Protein AF-A0A950NEV9-F1 (afdb_monomer)

Structure (mmCIF, N/CA/C/O backbone):
data_AF-A0A950NEV9-F1
#
_entry.id   AF-A0A950NEV9-F1
#
loop_
_atom_site.group_PDB
_atom_site.id
_atom_site.type_symbol
_atom_site.label_atom_id
_atom_site.label_alt_id
_atom_site.label_comp_id
_atom_site.label_asym_id
_atom_site.label_entity_id
_atom_site.label_seq_id
_atom_site.pdbx_PDB_ins_code
_atom_site.Cartn_x
_atom_site.Cartn_y
_atom_site.Cartn_z
_atom_site.occupancy
_atom_site.B_iso_or_equiv
_atom_site.auth_seq_id
_atom_site.auth_comp_id
_atom_site.auth_asym_id
_atom_site.auth_atom_id
_atom_site.pdbx_PDB_model_num
ATOM 1 N N . MET A 1 1 ? -16.425 5.758 45.444 1.00 54.41 1 MET A N 1
ATOM 2 C CA . MET A 1 1 ? -15.506 5.162 44.446 1.00 54.41 1 MET A CA 1
ATOM 3 C C . MET A 1 1 ? -14.236 4.740 45.161 1.00 54.41 1 MET A C 1
ATOM 5 O O . MET A 1 1 ? -13.509 5.617 45.623 1.00 54.41 1 MET A O 1
ATOM 9 N N . SER A 1 2 ? -14.024 3.435 45.343 1.00 65.62 2 SER A N 1
ATOM 10 C CA . SER A 1 2 ? -12.859 2.921 46.068 1.00 65.62 2 SER A CA 1
ATOM 11 C C . SER A 1 2 ? -11.564 3.323 45.340 1.00 65.62 2 SER A C 1
ATOM 13 O O . SER A 1 2 ? -11.529 3.320 44.107 1.00 65.62 2 SER A O 1
ATOM 15 N N . PRO A 1 3 ? -10.501 3.704 46.068 1.00 68.25 3 PRO A N 1
ATOM 16 C CA . PRO A 1 3 ? -9.240 4.129 45.459 1.00 68.25 3 PRO A CA 1
ATOM 17 C C . PRO A 1 3 ? -8.643 3.038 44.559 1.00 68.25 3 PRO A C 1
ATOM 19 O O . PRO A 1 3 ? -8.090 3.354 43.513 1.00 68.25 3 PRO A O 1
ATOM 22 N N . ALA A 1 4 ? -8.852 1.762 44.896 1.00 72.31 4 ALA A N 1
ATOM 23 C CA . ALA A 1 4 ? -8.444 0.621 44.079 1.00 72.31 4 ALA A CA 1
ATOM 24 C C . ALA A 1 4 ? -9.108 0.599 42.689 1.00 72.31 4 ALA A C 1
ATOM 26 O O . ALA A 1 4 ? -8.435 0.347 41.694 1.00 72.31 4 ALA A O 1
ATOM 27 N N . LEU A 1 5 ? -10.403 0.926 42.596 1.00 75.31 5 LEU A N 1
ATOM 28 C CA . LEU A 1 5 ? -11.116 0.927 41.317 1.00 75.31 5 LEU A CA 1
ATOM 29 C C . LEU A 1 5 ? -10.644 2.073 40.412 1.00 75.31 5 LEU A C 1
ATOM 31 O O . LEU A 1 5 ? -10.497 1.885 39.210 1.00 75.31 5 LEU A O 1
ATOM 35 N N . LYS A 1 6 ? -10.322 3.232 41.002 1.00 67.62 6 LYS A N 1
ATOM 36 C CA . LYS A 1 6 ? -9.710 4.357 40.279 1.00 67.62 6 LYS A CA 1
ATOM 37 C C . LYS A 1 6 ? -8.330 3.986 39.738 1.00 67.62 6 LYS A C 1
ATOM 39 O O . LYS A 1 6 ? -8.048 4.270 38.585 1.00 67.62 6 LYS A O 1
ATOM 44 N N . TRP A 1 7 ? -7.500 3.311 40.534 1.00 80.06 7 TRP A N 1
ATOM 45 C CA . TRP A 1 7 ? -6.170 2.871 40.103 1.00 80.06 7 TRP A CA 1
ATOM 46 C C . TRP A 1 7 ? -6.213 1.851 38.966 1.00 80.06 7 TRP A C 1
ATOM 48 O O . TRP A 1 7 ? -5.444 1.984 38.020 1.00 80.06 7 TRP A O 1
ATOM 58 N N . ILE A 1 8 ? -7.129 0.881 39.013 1.00 78.56 8 ILE A N 1
ATOM 59 C CA . ILE A 1 8 ? -7.307 -0.102 37.932 1.00 78.56 8 ILE A CA 1
ATOM 60 C C . ILE A 1 8 ? -7.746 0.592 36.637 1.00 78.56 8 ILE A C 1
ATOM 62 O O . ILE A 1 8 ? -7.209 0.297 35.571 1.00 78.56 8 ILE A O 1
ATOM 66 N N . PHE A 1 9 ? -8.667 1.553 36.734 1.00 75.94 9 PHE A N 1
ATOM 67 C CA . PHE A 1 9 ? -9.155 2.298 35.574 1.00 75.94 9 PHE A CA 1
ATOM 68 C C . PHE A 1 9 ? -8.063 3.177 34.960 1.00 75.94 9 PHE A C 1
ATOM 70 O O . PHE A 1 9 ? -7.844 3.144 33.753 1.00 75.94 9 PHE A O 1
ATOM 77 N N . THR A 1 10 ? -7.314 3.905 35.792 1.00 74.50 10 THR A N 1
ATOM 78 C CA . THR A 1 10 ? -6.187 4.725 35.338 1.00 74.50 10 THR A CA 1
ATOM 79 C C . THR A 1 10 ? -5.086 3.865 34.723 1.00 74.50 10 THR A C 1
ATOM 81 O O . THR A 1 10 ? -4.542 4.226 33.684 1.00 74.50 10 THR A O 1
ATOM 84 N N . LEU A 1 11 ? -4.779 2.707 35.316 1.00 77.25 11 LEU A N 1
ATOM 85 C CA . LEU A 1 11 ? -3.769 1.791 34.792 1.00 77.25 11 LEU A CA 1
ATOM 86 C C . LEU A 1 11 ? -4.191 1.203 33.439 1.00 77.25 11 LEU A C 1
ATOM 88 O O . LEU A 1 11 ? -3.379 1.156 32.520 1.00 77.25 11 LEU A O 1
ATOM 92 N N . SER A 1 12 ? -5.460 0.815 33.292 1.00 71.94 12 SER A N 1
ATOM 93 C CA . SER A 1 12 ? -6.016 0.331 32.024 1.00 71.94 12 SER A CA 1
ATOM 94 C C . SER A 1 12 ? -6.014 1.419 30.946 1.00 71.94 12 SER A C 1
ATOM 96 O O . SER A 1 12 ? -5.611 1.159 29.813 1.00 71.94 12 SER A O 1
ATOM 98 N N . LEU A 1 13 ? -6.382 2.651 31.305 1.00 76.38 13 LEU A N 1
ATOM 99 C CA . LEU A 1 13 ? -6.397 3.784 30.385 1.00 76.38 13 LEU A CA 1
ATOM 100 C C . LEU A 1 13 ? -4.984 4.133 29.900 1.00 76.38 13 LEU A C 1
ATOM 102 O O . LEU A 1 13 ? -4.764 4.279 28.700 1.00 76.38 13 LEU A O 1
ATOM 106 N N . VAL A 1 14 ? -4.011 4.201 30.815 1.00 72.19 14 VAL A N 1
ATOM 107 C CA . VAL A 1 14 ? -2.600 4.436 30.473 1.00 72.19 14 VAL A CA 1
ATOM 108 C C . VAL A 1 14 ? -2.074 3.320 29.577 1.00 72.19 14 VAL A C 1
ATOM 110 O O . VAL A 1 14 ? -1.408 3.619 28.593 1.00 72.19 14 VAL A O 1
ATOM 113 N N . LEU A 1 15 ? -2.402 2.056 29.863 1.00 69.56 15 LEU A N 1
ATOM 114 C CA . LEU A 1 15 ? -1.954 0.918 29.061 1.00 69.56 15 LEU A CA 1
ATOM 115 C C . LEU A 1 15 ? -2.521 0.962 27.635 1.00 69.56 15 LEU A C 1
ATOM 117 O O . LEU A 1 15 ? -1.778 0.730 26.684 1.00 69.56 15 LEU A O 1
ATOM 121 N N . ASN A 1 16 ? -3.797 1.327 27.478 1.00 75.69 16 ASN A N 1
ATOM 122 C CA . ASN A 1 16 ? -4.435 1.491 26.171 1.00 75.69 16 ASN A CA 1
ATOM 123 C C . ASN A 1 16 ? -3.861 2.682 25.386 1.00 75.69 16 ASN A C 1
ATOM 125 O O . ASN A 1 16 ? -3.570 2.535 24.203 1.00 75.69 16 ASN A O 1
ATOM 129 N N . LEU A 1 17 ? -3.596 3.821 26.038 1.00 69.75 17 LEU A N 1
ATOM 130 C CA . LEU A 1 17 ? -2.911 4.972 25.426 1.00 69.75 17 LEU A CA 1
ATOM 131 C C . LEU A 1 17 ? -1.476 4.630 24.993 1.00 69.75 17 LEU A C 1
ATOM 133 O O . LEU A 1 17 ? -1.018 5.073 23.940 1.00 69.75 17 LEU A O 1
ATOM 137 N N . LEU A 1 18 ? -0.770 3.809 25.775 1.00 67.12 18 LEU A N 1
ATOM 138 C CA . LEU A 1 18 ? 0.569 3.317 25.442 1.00 67.12 18 LEU A CA 1
ATOM 139 C C . LEU A 1 18 ? 0.517 2.381 24.227 1.00 67.12 18 LEU A C 1
ATOM 141 O O . LEU A 1 18 ? 1.335 2.502 23.315 1.00 67.12 18 LEU A O 1
ATOM 145 N N . LEU A 1 19 ? -0.482 1.497 24.178 1.00 64.44 19 LEU A N 1
ATOM 146 C CA . LEU A 1 19 ? -0.715 0.592 23.054 1.00 64.44 19 LEU A CA 1
ATOM 147 C C . LEU A 1 19 ? -1.068 1.365 21.774 1.00 64.44 19 LEU A C 1
ATOM 149 O O . LEU A 1 19 ? -0.474 1.118 20.725 1.00 64.44 19 LEU A O 1
ATOM 153 N N . ALA A 1 20 ? -1.959 2.354 21.874 1.00 62.75 20 ALA A N 1
ATOM 154 C CA . ALA A 1 20 ? -2.328 3.246 20.779 1.00 62.75 20 ALA A CA 1
ATOM 155 C C . ALA A 1 20 ? -1.122 4.060 20.281 1.00 62.75 20 ALA A C 1
ATOM 157 O O . ALA A 1 20 ? -0.894 4.147 19.075 1.00 62.75 20 ALA A O 1
ATOM 158 N N . GLY A 1 21 ? -0.284 4.570 21.191 1.00 56.06 21 GLY A N 1
ATOM 159 C CA . GLY A 1 21 ? 0.965 5.258 20.857 1.00 56.06 21 GLY A CA 1
ATOM 160 C C . GLY A 1 21 ? 1.984 4.363 20.138 1.00 56.06 21 GLY A C 1
ATOM 161 O O . GLY A 1 21 ? 2.639 4.810 19.197 1.00 56.06 21 GLY A O 1
ATOM 162 N N . ILE A 1 22 ? 2.089 3.084 20.514 1.00 57.19 22 ILE A N 1
ATOM 163 C CA . ILE A 1 22 ? 2.955 2.101 19.840 1.00 57.19 22 ILE A CA 1
ATOM 164 C C . ILE A 1 22 ? 2.423 1.772 18.440 1.00 57.19 22 ILE A C 1
ATOM 166 O O . ILE A 1 22 ? 3.201 1.744 17.485 1.00 57.19 22 ILE A O 1
ATOM 170 N N . ILE A 1 23 ? 1.111 1.573 18.292 1.00 54.72 23 ILE A N 1
ATOM 171 C CA . ILE A 1 23 ? 0.478 1.260 17.003 1.00 54.72 23 ILE A CA 1
ATOM 172 C C . ILE A 1 23 ? 0.549 2.467 16.055 1.00 54.72 23 ILE A C 1
ATOM 174 O O . ILE A 1 23 ? 0.957 2.319 14.902 1.00 54.72 23 ILE A O 1
ATOM 178 N N . ALA A 1 24 ? 0.252 3.675 16.540 1.00 51.62 24 ALA A N 1
ATOM 179 C CA . ALA A 1 24 ? 0.384 4.916 15.777 1.00 51.62 24 ALA A CA 1
ATOM 180 C C . ALA A 1 24 ? 1.851 5.214 15.413 1.00 51.62 24 ALA A C 1
ATOM 182 O O . ALA A 1 24 ? 2.153 5.579 14.275 1.00 51.62 24 ALA A O 1
ATOM 183 N N . GLY A 1 25 ? 2.785 4.978 16.341 1.00 42.38 25 GLY A N 1
ATOM 184 C CA . GLY A 1 25 ? 4.224 5.096 16.102 1.00 42.38 25 GLY A CA 1
ATOM 185 C C . GLY A 1 25 ? 4.759 4.080 15.083 1.00 42.38 25 GLY A C 1
ATOM 186 O O . GLY A 1 25 ? 5.677 4.396 14.326 1.00 42.38 25 GLY A O 1
ATOM 187 N N . GLN A 1 26 ? 4.175 2.880 15.005 1.00 43.84 26 GLN A N 1
ATOM 188 C CA . GLN A 1 26 ? 4.514 1.875 13.991 1.00 43.84 26 GLN A CA 1
ATOM 189 C C . GLN A 1 26 ? 3.878 2.164 12.626 1.00 43.84 26 GLN A C 1
ATOM 191 O O . GLN A 1 26 ? 4.551 1.992 11.611 1.00 43.84 26 GLN A O 1
ATOM 196 N N . ALA A 1 27 ? 2.641 2.666 12.578 1.00 44.66 27 ALA A N 1
ATOM 197 C CA . ALA A 1 27 ? 1.997 3.091 11.334 1.00 44.66 27 ALA A CA 1
ATOM 198 C C . ALA A 1 27 ? 2.727 4.288 10.693 1.00 44.66 27 ALA A C 1
ATOM 200 O O . ALA A 1 27 ? 2.985 4.282 9.490 1.00 44.66 27 ALA A O 1
ATOM 201 N N . GLY A 1 28 ? 3.166 5.259 11.504 1.00 38.69 28 GLY A N 1
ATOM 202 C CA . GLY A 1 28 ? 3.979 6.388 11.040 1.00 38.69 28 GLY A CA 1
ATOM 203 C C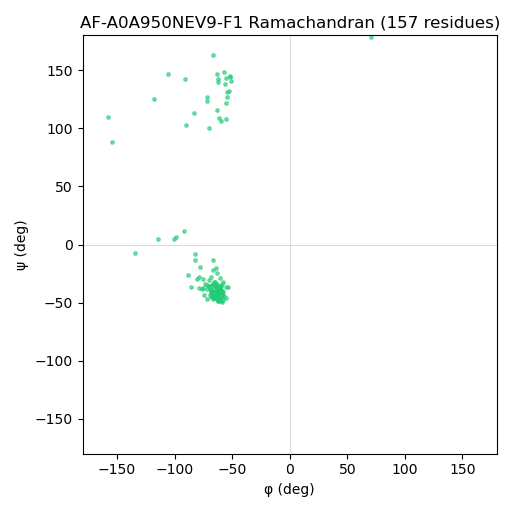 . GLY A 1 28 ? 5.381 5.985 10.558 1.00 38.69 28 GLY A C 1
ATOM 204 O O . GLY A 1 28 ? 5.888 6.550 9.592 1.00 38.69 28 GLY A O 1
ATOM 205 N N . ARG A 1 29 ? 6.010 4.967 11.166 1.00 41.03 29 ARG A N 1
ATOM 206 C CA . ARG A 1 29 ? 7.335 4.473 10.734 1.00 41.03 29 ARG A CA 1
ATOM 207 C C . ARG A 1 29 ? 7.280 3.537 9.527 1.00 41.03 29 ARG A C 1
ATOM 209 O O . ARG A 1 29 ? 8.225 3.536 8.743 1.00 41.03 29 ARG A O 1
ATOM 216 N N . CYS A 1 30 ? 6.187 2.793 9.346 1.00 44.12 30 CYS A N 1
ATOM 217 C CA . CYS A 1 30 ? 5.971 1.938 8.175 1.00 44.12 30 CYS A CA 1
ATOM 218 C C . CYS A 1 30 ? 5.716 2.758 6.90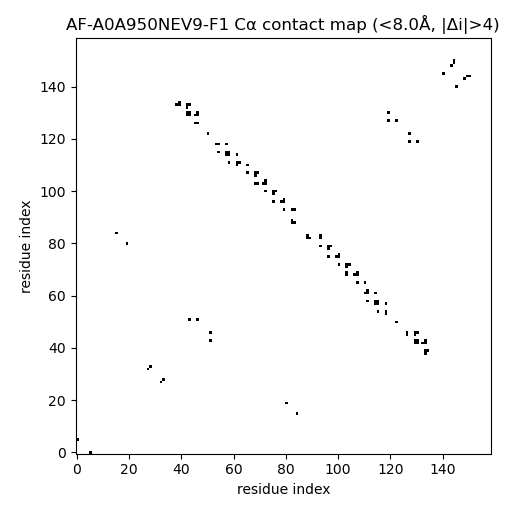0 1.00 44.12 30 CYS A C 1
ATOM 220 O O . CYS A 1 30 ? 6.127 2.337 5.823 1.00 44.12 30 CYS A O 1
ATOM 222 N N . LEU A 1 31 ? 5.120 3.948 7.037 1.00 43.38 31 LEU A N 1
ATOM 223 C CA . LEU A 1 31 ? 4.917 4.876 5.923 1.00 43.38 31 LEU A CA 1
ATOM 224 C C . LEU A 1 31 ? 6.094 5.843 5.702 1.00 43.38 31 LEU A C 1
ATOM 226 O O . LEU A 1 31 ? 6.283 6.269 4.569 1.00 43.38 31 LEU A O 1
ATOM 230 N N . PHE A 1 32 ? 6.911 6.170 6.721 1.00 39.34 32 PHE A N 1
ATOM 231 C CA . PHE A 1 32 ? 7.903 7.251 6.568 1.00 39.34 32 PHE A CA 1
ATOM 232 C C . PHE A 1 32 ? 9.340 7.035 7.066 1.00 39.34 32 PHE A C 1
ATOM 234 O O . PHE A 1 32 ? 10.166 7.887 6.756 1.00 39.34 32 PHE A O 1
ATOM 241 N N . THR A 1 33 ? 9.741 5.967 7.774 1.00 41.12 33 THR A N 1
ATOM 242 C CA . THR A 1 33 ? 11.162 5.867 8.209 1.00 41.12 33 THR A CA 1
ATOM 243 C C . THR A 1 33 ? 11.695 4.448 8.447 1.00 41.12 33 THR A C 1
ATOM 245 O O . THR A 1 33 ? 11.817 3.980 9.577 1.00 41.12 33 THR A O 1
ATOM 248 N N . HIS A 1 34 ? 12.210 3.830 7.382 1.00 37.00 34 HIS A N 1
ATOM 249 C CA . HIS A 1 34 ? 13.570 3.273 7.395 1.00 37.00 34 HIS A CA 1
ATOM 250 C C . HIS A 1 34 ? 14.074 3.140 5.957 1.00 37.00 34 HIS A C 1
ATOM 252 O O . HIS A 1 34 ? 13.568 2.323 5.200 1.00 37.00 34 HIS A O 1
ATOM 258 N N . SER A 1 35 ? 15.048 3.975 5.590 1.00 40.06 35 SER A N 1
ATOM 259 C CA . SER A 1 35 ? 15.707 4.002 4.279 1.00 40.06 35 SER A CA 1
ATOM 260 C C . SER A 1 35 ? 16.301 2.621 3.933 1.00 40.06 35 SER A C 1
ATOM 262 O O . SER A 1 35 ? 17.316 2.244 4.522 1.00 40.06 35 SER A O 1
ATOM 264 N N . PRO A 1 36 ? 15.721 1.867 2.974 1.00 44.47 36 PRO A N 1
ATOM 265 C CA . PRO A 1 36 ? 16.286 0.628 2.441 1.00 44.47 36 PRO A CA 1
ATOM 266 C C . PRO A 1 36 ? 17.157 0.899 1.197 1.00 44.47 36 PRO A C 1
ATOM 268 O O . PRO A 1 36 ? 17.558 -0.021 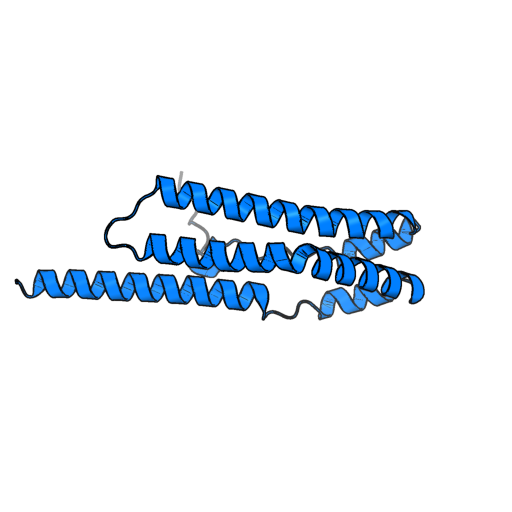0.486 1.00 44.47 36 PRO A O 1
ATOM 271 N N . TYR A 1 37 ? 17.467 2.172 0.927 1.00 44.44 37 TYR A N 1
ATOM 272 C CA . TYR A 1 37 ? 18.025 2.646 -0.339 1.00 44.44 37 TYR A CA 1
ATOM 273 C C . TYR A 1 37 ? 19.444 2.141 -0.644 1.00 44.44 37 TYR A C 1
ATOM 275 O O . TYR A 1 37 ? 19.896 2.271 -1.779 1.00 44.44 37 TYR A O 1
ATOM 283 N N . ARG A 1 38 ? 20.168 1.562 0.325 1.00 44.94 38 ARG A N 1
ATOM 284 C CA . ARG A 1 38 ? 21.565 1.145 0.113 1.00 44.94 38 ARG A CA 1
ATOM 285 C C . ARG A 1 38 ? 21.686 -0.118 -0.747 1.00 44.94 38 ARG A C 1
ATOM 287 O O . ARG A 1 38 ? 22.480 -0.119 -1.675 1.00 44.94 38 ARG A O 1
ATOM 294 N N . HIS A 1 39 ? 20.850 -1.133 -0.509 1.00 46.84 39 HIS A N 1
ATOM 295 C CA . HIS A 1 39 ? 20.832 -2.350 -1.337 1.00 46.84 39 HIS A CA 1
ATOM 296 C C . HIS A 1 39 ? 20.079 -2.161 -2.659 1.00 46.84 39 HIS A C 1
ATOM 298 O O . HIS A 1 39 ? 20.410 -2.795 -3.656 1.00 46.84 39 HIS A O 1
ATOM 304 N N . GLN A 1 40 ? 19.102 -1.250 -2.695 1.00 52.84 40 GLN A N 1
ATOM 305 C CA . GLN A 1 40 ? 18.406 -0.918 -3.937 1.00 52.84 40 GLN A CA 1
ATOM 306 C C . GLN A 1 40 ? 19.308 -0.156 -4.915 1.00 52.84 40 GLN A C 1
ATOM 308 O O . GLN A 1 40 ? 19.228 -0.423 -6.107 1.00 52.84 40 GLN A O 1
ATOM 313 N N . ARG A 1 41 ? 20.200 0.733 -4.446 1.00 54.66 41 ARG A N 1
ATOM 314 C CA . ARG A 1 41 ? 21.134 1.479 -5.316 1.00 54.66 41 ARG A CA 1
ATOM 315 C C . ARG A 1 41 ? 22.098 0.582 -6.095 1.00 54.66 41 ARG A C 1
ATOM 317 O O . ARG A 1 41 ? 22.208 0.754 -7.301 1.00 54.66 41 ARG A O 1
ATOM 324 N N . GLU A 1 42 ? 22.726 -0.395 -5.444 1.00 56.53 42 GLU A N 1
ATOM 325 C CA . GLU A 1 42 ? 23.644 -1.332 -6.118 1.00 56.53 42 GLU A CA 1
ATOM 326 C C . GLU A 1 42 ? 22.918 -2.218 -7.147 1.00 56.53 42 GLU A C 1
ATOM 328 O O . GLU A 1 42 ? 23.452 -2.508 -8.213 1.00 56.53 42 GLU A O 1
ATOM 333 N N . ALA A 1 43 ? 21.671 -2.617 -6.871 1.00 57.28 43 ALA A N 1
ATOM 334 C CA . ALA A 1 43 ? 20.861 -3.367 -7.832 1.00 57.28 43 ALA A CA 1
ATOM 335 C C . ALA A 1 43 ? 20.355 -2.485 -8.992 1.00 57.28 43 ALA A C 1
ATOM 337 O O . ALA A 1 43 ? 20.279 -2.949 -10.130 1.00 57.28 43 ALA A O 1
ATOM 338 N N . LEU A 1 44 ? 20.057 -1.206 -8.735 1.00 58.50 44 LEU A N 1
ATOM 339 C CA . LEU A 1 44 ? 19.653 -0.238 -9.760 1.00 58.50 44 LEU A CA 1
ATOM 340 C C . LEU A 1 44 ? 20.752 -0.054 -10.818 1.00 58.50 44 LEU A C 1
ATOM 342 O O . LEU A 1 44 ? 20.424 0.020 -12.000 1.00 58.50 44 LEU A O 1
ATOM 346 N N . GLU A 1 45 ? 22.030 -0.062 -10.425 1.00 65.38 45 GLU A N 1
ATOM 347 C CA . GLU A 1 45 ? 23.180 0.075 -11.338 1.00 65.38 45 GLU A CA 1
ATOM 348 C C . GLU A 1 45 ? 23.320 -1.075 -12.351 1.00 65.38 45 GLU A C 1
ATOM 350 O O . GLU A 1 45 ? 23.932 -0.889 -13.399 1.00 65.38 45 GLU A O 1
ATOM 355 N N . THR A 1 46 ? 22.711 -2.240 -12.094 1.00 69.00 46 THR A N 1
ATOM 356 C CA . THR A 1 46 ? 22.729 -3.371 -13.044 1.00 69.00 46 THR A CA 1
ATOM 357 C C . THR A 1 46 ? 21.692 -3.284 -14.167 1.00 69.00 46 THR A C 1
ATOM 359 O O . THR A 1 46 ? 21.809 -4.031 -15.138 1.00 69.00 46 THR A O 1
ATOM 362 N N . LEU A 1 47 ? 20.701 -2.386 -14.074 1.00 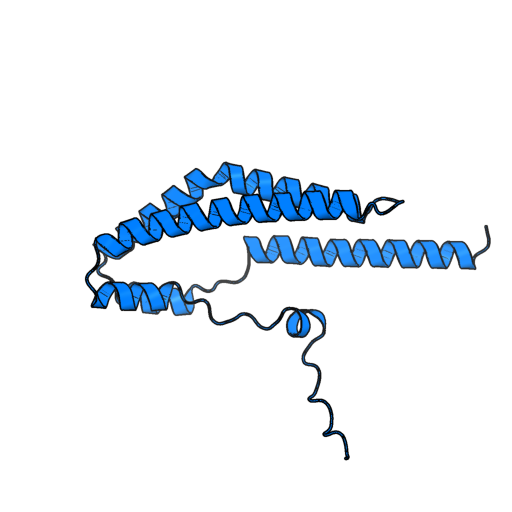73.19 47 LEU A N 1
ATOM 363 C CA . LEU A 1 47 ? 19.795 -2.084 -15.189 1.00 73.19 47 LEU A CA 1
ATOM 364 C C . LEU A 1 47 ? 20.342 -0.922 -16.037 1.00 73.19 47 LEU A C 1
ATOM 366 O O . LEU A 1 47 ? 20.821 0.061 -15.455 1.00 73.19 47 LEU A O 1
ATOM 370 N N . PRO A 1 48 ? 20.179 -0.973 -17.375 1.00 81.06 48 PRO A N 1
ATOM 371 C CA . PRO A 1 48 ? 20.347 0.192 -18.241 1.00 81.06 48 PRO A CA 1
ATOM 372 C C . PRO A 1 48 ? 19.524 1.394 -17.754 1.00 81.06 48 PRO A C 1
ATOM 374 O O . PRO A 1 48 ? 18.430 1.231 -17.203 1.00 81.06 48 PRO A O 1
ATOM 377 N N . GLU A 1 49 ? 20.051 2.606 -17.935 1.00 82.06 49 GLU A N 1
ATOM 378 C CA . GLU A 1 49 ? 19.458 3.836 -17.385 1.00 82.06 49 GLU A CA 1
ATOM 379 C C . GLU A 1 49 ? 18.032 4.088 -17.904 1.00 82.06 49 GLU A C 1
ATOM 381 O O . GLU A 1 49 ? 17.140 4.452 -17.139 1.00 82.06 49 GLU A O 1
ATOM 386 N N . ASP A 1 50 ? 17.788 3.813 -19.185 1.00 83.00 50 ASP A N 1
ATOM 387 C CA . ASP A 1 50 ? 16.478 3.909 -19.831 1.00 83.00 50 ASP A CA 1
ATOM 388 C C . ASP A 1 50 ? 15.454 2.955 -19.195 1.00 83.00 50 ASP A C 1
ATOM 390 O O . ASP A 1 50 ? 14.326 3.349 -18.895 1.00 83.00 50 ASP A O 1
ATOM 394 N N . LYS A 1 51 ? 15.859 1.714 -18.903 1.00 83.06 51 LYS A N 1
ATOM 395 C CA . LYS A 1 51 ? 15.003 0.709 -18.252 1.00 83.06 51 LYS A CA 1
ATOM 396 C C . LYS A 1 51 ? 14.749 1.026 -16.783 1.00 83.06 51 LYS A C 1
ATOM 398 O O . LYS A 1 51 ? 13.654 0.779 -16.277 1.00 83.06 51 LYS A O 1
ATOM 403 N N . ARG A 1 52 ? 15.738 1.601 -16.098 1.00 81.62 52 ARG A N 1
ATOM 404 C CA . ARG A 1 52 ? 15.596 2.078 -14.718 1.00 81.62 52 ARG A CA 1
ATOM 405 C C . ARG A 1 52 ? 14.584 3.215 -14.628 1.00 81.62 52 ARG A C 1
ATOM 407 O O . ARG A 1 52 ? 13.737 3.208 -13.735 1.00 81.62 52 ARG A O 1
ATOM 414 N N . GLN A 1 53 ? 14.659 4.164 -15.557 1.00 85.62 53 GLN A N 1
ATOM 415 C CA . GLN A 1 53 ? 13.719 5.274 -15.630 1.00 85.62 53 GLN A CA 1
ATOM 416 C C . GLN A 1 53 ? 12.305 4.775 -15.952 1.00 85.62 53 GLN A C 1
ATOM 418 O O . GLN A 1 53 ? 11.361 5.152 -15.264 1.00 85.62 53 GLN A O 1
ATOM 423 N N . LEU A 1 54 ? 12.176 3.830 -16.890 1.00 86.38 54 LEU A N 1
ATOM 424 C CA . LEU A 1 54 ? 10.899 3.196 -17.227 1.00 86.38 54 LEU A CA 1
ATOM 425 C C . LEU A 1 54 ? 10.258 2.507 -16.012 1.00 86.38 54 LEU A C 1
ATOM 427 O O . LEU A 1 54 ? 9.065 2.673 -15.762 1.00 86.38 54 LEU A O 1
ATOM 431 N N . LEU A 1 55 ? 11.049 1.787 -15.210 1.00 84.19 55 LEU A N 1
ATOM 432 C CA . LEU A 1 55 ? 10.572 1.192 -13.962 1.00 84.19 55 LEU A CA 1
ATOM 433 C C . LEU A 1 55 ? 10.098 2.243 -12.957 1.00 84.19 55 LEU A C 1
ATOM 435 O O . LEU A 1 55 ? 9.037 2.096 -12.353 1.00 84.19 55 LEU A O 1
ATOM 439 N N . LYS A 1 56 ? 10.898 3.291 -12.760 1.00 84.25 56 LYS A N 1
ATOM 440 C CA . LYS A 1 56 ? 10.581 4.369 -11.827 1.00 84.25 56 LYS A CA 1
ATOM 441 C C . LYS A 1 56 ? 9.276 5.063 -12.210 1.00 84.25 56 LYS A C 1
ATOM 443 O O . LYS A 1 56 ? 8.454 5.324 -11.339 1.00 84.25 56 LYS A O 1
ATOM 448 N N . ASP A 1 57 ? 9.076 5.332 -13.494 1.00 88.12 57 ASP A N 1
ATOM 449 C CA . ASP A 1 57 ? 7.872 5.994 -13.985 1.00 88.12 57 ASP A CA 1
ATOM 450 C C . ASP A 1 57 ? 6.636 5.102 -13.845 1.00 88.12 57 ASP A C 1
ATOM 452 O O . ASP A 1 57 ? 5.606 5.582 -13.372 1.00 88.12 57 ASP A O 1
ATOM 456 N N . ALA A 1 58 ? 6.755 3.802 -14.134 1.00 84.94 58 ALA A N 1
ATOM 457 C CA . ALA A 1 58 ? 5.675 2.839 -13.925 1.00 84.94 58 ALA A CA 1
ATOM 458 C C . ALA A 1 58 ? 5.259 2.744 -12.445 1.00 84.94 58 ALA A C 1
ATOM 460 O O . ALA A 1 58 ? 4.071 2.774 -12.127 1.00 84.94 58 ALA A O 1
ATOM 461 N N . LEU A 1 59 ? 6.229 2.690 -11.524 1.00 83.25 59 LEU A N 1
ATOM 462 C CA . LEU A 1 59 ? 5.954 2.657 -10.084 1.00 83.25 59 LEU A CA 1
ATOM 463 C C . LEU A 1 59 ? 5.351 3.972 -9.579 1.00 83.25 59 LEU A C 1
ATOM 465 O O . LEU A 1 59 ? 4.375 3.939 -8.836 1.00 83.25 59 LEU A O 1
ATOM 469 N N . ASN A 1 60 ? 5.879 5.120 -10.010 1.00 84.56 60 ASN A N 1
ATOM 470 C CA . ASN A 1 60 ? 5.327 6.426 -9.645 1.00 84.56 60 ASN A CA 1
ATOM 471 C C . ASN A 1 60 ? 3.890 6.588 -10.149 1.00 84.56 60 ASN A C 1
ATOM 473 O O . ASN A 1 60 ? 3.060 7.189 -9.469 1.00 84.56 60 ASN A O 1
ATOM 477 N N . GLN A 1 61 ? 3.593 6.087 -11.349 1.00 87.25 61 GLN A N 1
ATOM 478 C CA . GLN A 1 61 ? 2.241 6.130 -11.884 1.00 87.25 61 GLN A CA 1
ATOM 479 C C . GLN A 1 61 ? 1.308 5.237 -11.065 1.00 87.25 61 GLN A C 1
ATOM 481 O O . GLN A 1 61 ? 0.273 5.716 -10.614 1.00 87.25 61 GLN A O 1
ATOM 486 N N . ALA A 1 62 ? 1.715 4.001 -10.766 1.00 85.19 62 ALA A N 1
ATOM 487 C CA . ALA A 1 62 ? 0.946 3.107 -9.904 1.00 85.19 62 ALA A CA 1
ATOM 488 C C . ALA A 1 62 ? 0.728 3.685 -8.494 1.00 85.19 62 ALA A C 1
ATOM 490 O O . ALA A 1 62 ? -0.339 3.506 -7.911 1.00 85.19 62 ALA A O 1
ATOM 491 N N . GLU A 1 63 ? 1.706 4.405 -7.939 1.00 81.50 63 GLU A N 1
ATOM 492 C CA . GLU A 1 63 ? 1.571 5.109 -6.660 1.00 81.50 63 GLU A CA 1
ATOM 493 C C . GLU A 1 63 ? 0.520 6.223 -6.733 1.00 81.50 63 GLU A C 1
ATOM 495 O O . GLU A 1 63 ? -0.357 6.299 -5.875 1.00 81.50 63 GLU A O 1
ATOM 500 N N . ARG A 1 64 ? 0.537 7.040 -7.793 1.00 88.38 64 ARG A N 1
ATOM 501 C CA . ARG A 1 64 ? -0.499 8.062 -8.018 1.00 88.38 64 ARG A CA 1
ATOM 502 C C . ARG A 1 64 ? -1.881 7.438 -8.196 1.00 88.38 64 ARG A C 1
ATOM 504 O O . ARG A 1 64 ? -2.832 7.894 -7.570 1.00 88.38 64 ARG A O 1
ATOM 511 N N . ASP A 1 65 ? -1.977 6.371 -8.983 1.00 88.31 65 ASP A N 1
ATOM 512 C CA . ASP A 1 65 ? -3.236 5.671 -9.269 1.00 88.31 65 ASP A CA 1
ATOM 513 C C . ASP A 1 65 ? -3.813 4.973 -8.028 1.00 88.31 65 ASP A C 1
ATOM 515 O O . ASP A 1 65 ? -5.010 4.700 -7.950 1.00 88.31 65 ASP A O 1
ATOM 519 N N . THR A 1 66 ? -2.965 4.682 -7.038 1.00 89.12 66 THR A N 1
ATOM 520 C CA . THR A 1 66 ? -3.360 4.088 -5.755 1.00 89.12 66 THR A CA 1
ATOM 521 C C . THR A 1 66 ? -3.464 5.110 -4.623 1.00 89.12 66 THR A C 1
ATOM 523 O O . THR A 1 66 ? -3.758 4.720 -3.492 1.00 89.12 66 THR A O 1
ATOM 526 N N . GLY A 1 67 ? -3.289 6.407 -4.902 1.00 87.44 67 GLY A N 1
ATOM 527 C CA . GLY A 1 67 ? -3.306 7.469 -3.892 1.00 87.44 67 GLY A CA 1
ATOM 528 C C . GLY A 1 67 ? -4.586 7.474 -3.052 1.00 87.44 67 GLY A C 1
ATOM 529 O O . GLY A 1 67 ? -4.523 7.462 -1.824 1.00 87.44 67 GLY A O 1
ATOM 530 N N . GLU A 1 68 ? -5.748 7.360 -3.699 1.00 93.00 68 GLU A N 1
ATOM 531 C CA . GLU A 1 68 ? -7.037 7.278 -3.002 1.00 93.00 68 GLU A CA 1
ATOM 532 C C . GLU A 1 68 ? -7.134 6.022 -2.116 1.00 93.00 68 GLU A C 1
ATOM 534 O O . GLU A 1 68 ? -7.599 6.084 -0.980 1.00 93.00 68 GLU A O 1
ATOM 539 N N . LEU A 1 69 ? -6.626 4.874 -2.581 1.00 88.19 69 LEU A N 1
ATOM 540 C CA . LEU A 1 69 ? -6.611 3.638 -1.788 1.00 88.19 69 LEU A CA 1
ATOM 541 C C . LEU A 1 69 ? -5.720 3.770 -0.546 1.00 88.19 69 LEU A C 1
ATOM 543 O O . LEU A 1 69 ? -6.023 3.191 0.500 1.00 88.19 69 LEU A O 1
ATOM 547 N N . HIS A 1 70 ? -4.628 4.530 -0.643 1.00 85.00 70 HIS A N 1
ATOM 548 C CA . HIS A 1 70 ? -3.769 4.849 0.494 1.00 85.00 70 HIS A CA 1
ATOM 549 C C . HIS A 1 70 ? -4.479 5.739 1.520 1.00 85.00 70 HIS A C 1
ATOM 551 O O . HIS A 1 70 ? -4.375 5.476 2.723 1.00 85.00 70 HIS A O 1
ATOM 557 N N . GLU A 1 71 ? -5.229 6.744 1.068 1.00 90.38 71 GLU A N 1
ATOM 558 C CA . GLU A 1 71 ? -6.054 7.582 1.944 1.00 90.38 71 GLU A CA 1
ATOM 559 C C . GLU A 1 71 ? -7.141 6.757 2.639 1.00 90.38 71 GLU A C 1
ATOM 561 O O . GLU A 1 71 ? -7.228 6.769 3.870 1.00 90.38 71 GLU A O 1
ATOM 566 N N . GLN A 1 72 ? -7.880 5.939 1.884 1.00 90.12 72 GLN A N 1
ATOM 567 C CA . GLN A 1 72 ? -8.891 5.032 2.430 1.00 90.12 72 GLN A CA 1
ATOM 568 C C . GLN A 1 72 ? -8.292 4.066 3.461 1.00 90.12 72 GLN A C 1
ATOM 570 O O . GLN A 1 72 ? -8.878 3.835 4.518 1.00 90.12 72 GLN A O 1
ATOM 575 N N . LEU A 1 73 ? -7.096 3.526 3.204 1.00 87.06 73 LEU A N 1
ATOM 576 C CA . LEU A 1 73 ? -6.412 2.639 4.145 1.00 87.06 73 LEU A CA 1
ATOM 577 C C . LEU A 1 73 ? -5.990 3.374 5.428 1.00 87.06 73 LEU A C 1
ATOM 579 O O . LEU A 1 73 ? -6.079 2.802 6.518 1.00 87.06 73 LEU A O 1
ATOM 583 N N . SER A 1 74 ? -5.535 4.622 5.304 1.00 87.00 74 SER A N 1
ATOM 584 C CA . SER A 1 74 ? -5.180 5.483 6.438 1.00 87.00 74 SER A CA 1
ATOM 585 C C . SER A 1 74 ? -6.398 5.753 7.319 1.00 87.00 74 SER A C 1
ATOM 587 O O . SER A 1 74 ? -6.354 5.547 8.535 1.00 87.00 74 SER A O 1
ATOM 589 N N . ASP A 1 75 ? -7.518 6.130 6.708 1.00 91.25 75 ASP A N 1
ATOM 590 C CA . ASP A 1 75 ? -8.758 6.405 7.425 1.00 91.25 75 ASP A CA 1
ATOM 591 C C . ASP A 1 75 ? -9.365 5.142 8.037 1.00 91.25 75 ASP A C 1
ATOM 593 O O . ASP A 1 75 ? -9.782 5.163 9.199 1.00 91.25 75 ASP A O 1
ATOM 597 N N . ALA A 1 76 ? -9.309 4.012 7.328 1.00 89.12 76 ALA A N 1
ATOM 598 C CA . ALA A 1 76 ? -9.723 2.725 7.864 1.00 89.12 76 ALA A CA 1
ATOM 599 C C . ALA A 1 76 ? -8.889 2.319 9.094 1.00 89.12 76 ALA A C 1
ATOM 601 O O . ALA A 1 76 ? -9.440 1.800 10.069 1.00 89.12 76 ALA A O 1
ATOM 602 N N . GLY A 1 77 ? -7.584 2.616 9.086 1.00 85.94 77 GLY A N 1
ATOM 603 C CA . GLY A 1 77 ? -6.696 2.428 10.234 1.00 85.94 77 GLY A CA 1
ATOM 604 C C . GLY A 1 77 ? -7.068 3.309 11.428 1.00 85.94 77 GLY A C 1
ATOM 605 O O . GLY A 1 77 ? -7.153 2.810 12.548 1.00 85.94 77 GLY A O 1
ATOM 606 N N . LYS A 1 78 ? -7.367 4.597 11.205 1.00 90.62 78 LYS A N 1
ATOM 607 C CA . LYS A 1 78 ? -7.841 5.503 12.272 1.00 90.62 78 LYS A CA 1
ATOM 608 C C . LYS A 1 78 ? -9.147 5.003 12.891 1.00 90.62 78 LYS A C 1
ATOM 610 O O . LYS A 1 78 ? -9.311 5.066 14.106 1.00 90.62 78 LYS A O 1
ATOM 615 N N . GLN A 1 79 ? -10.071 4.506 12.070 1.00 87.94 79 GLN A N 1
ATOM 616 C CA . GLN A 1 79 ? -11.332 3.930 12.542 1.00 87.94 79 GLN A CA 1
ATOM 617 C C . GLN A 1 79 ? -11.092 2.675 13.389 1.00 87.94 79 GLN A C 1
ATOM 619 O O . GLN A 1 79 ? -11.645 2.578 14.481 1.00 87.94 79 GLN A O 1
ATOM 624 N N . ALA A 1 80 ? -10.216 1.767 12.948 1.00 86.44 80 ALA A N 1
ATOM 625 C CA . ALA A 1 80 ? -9.852 0.580 13.720 1.00 86.44 80 ALA A CA 1
ATOM 626 C C . ALA A 1 80 ? -9.245 0.942 15.090 1.00 86.44 80 ALA A C 1
ATOM 628 O O . ALA A 1 80 ? -9.598 0.324 16.092 1.00 86.44 80 ALA A O 1
ATOM 629 N N . SER A 1 81 ? -8.396 1.976 15.161 1.00 86.44 81 SER A N 1
ATOM 630 C CA . SER A 1 81 ? -7.867 2.476 16.439 1.00 86.44 81 SER A CA 1
ATOM 631 C C . SER A 1 81 ? -8.971 3.003 17.357 1.00 86.44 81 SER A C 1
ATOM 633 O O . SER A 1 81 ? -9.013 2.634 18.526 1.00 86.44 81 SER A O 1
ATOM 635 N N . ARG A 1 82 ? -9.920 3.791 16.831 1.00 88.19 82 ARG A N 1
ATOM 636 C CA . ARG A 1 82 ? -11.066 4.279 17.624 1.00 88.19 82 ARG A CA 1
ATOM 637 C C . ARG A 1 82 ? -11.933 3.140 18.163 1.00 88.19 82 ARG A C 1
ATOM 639 O O . ARG A 1 82 ? -12.443 3.244 19.270 1.00 88.19 82 ARG A O 1
ATOM 646 N N . MET A 1 83 ? -12.092 2.054 17.402 1.00 87.69 83 MET A N 1
ATOM 647 C CA . MET A 1 83 ? -12.831 0.865 17.850 1.00 87.69 83 MET A CA 1
ATOM 648 C C . MET A 1 83 ? -12.136 0.148 19.014 1.00 87.69 83 MET A C 1
ATOM 650 O O . MET A 1 83 ? -12.812 -0.417 19.867 1.00 87.69 83 MET A O 1
ATOM 654 N N . LEU A 1 84 ? -10.801 0.179 19.065 1.00 86.81 84 LEU A N 1
ATOM 655 C CA . LEU A 1 84 ? -10.023 -0.379 20.177 1.00 86.81 84 LEU A CA 1
ATOM 656 C C . LEU A 1 84 ? -10.063 0.507 21.430 1.00 86.81 84 LEU A C 1
ATOM 658 O O . LEU A 1 84 ? -9.957 -0.006 22.538 1.00 86.81 84 LEU A O 1
ATOM 662 N N . GLU A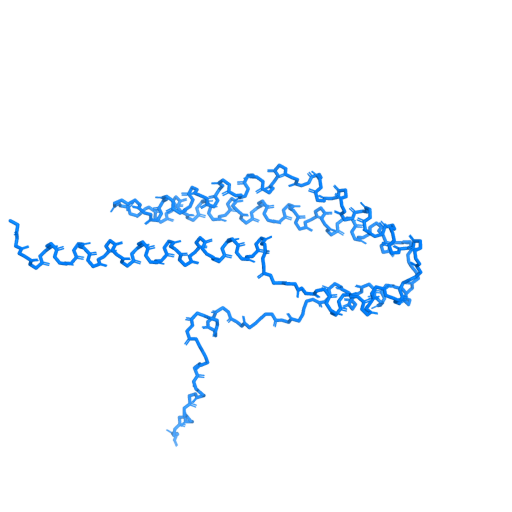 1 85 ? -10.212 1.821 21.259 1.00 89.62 85 GLU A N 1
ATOM 663 C CA . GLU A 1 85 ? -10.316 2.797 22.355 1.00 89.62 85 GLU A CA 1
ATOM 664 C C . GLU A 1 85 ? -11.735 2.910 22.942 1.00 89.62 85 GLU A C 1
ATOM 666 O O . GLU A 1 85 ? -11.931 3.586 23.953 1.00 89.62 85 GLU A O 1
ATOM 671 N N . ALA A 1 86 ? -12.730 2.270 22.321 1.00 88.56 86 ALA A N 1
ATOM 672 C CA . ALA A 1 86 ? -14.112 2.301 22.781 1.00 88.56 86 ALA A CA 1
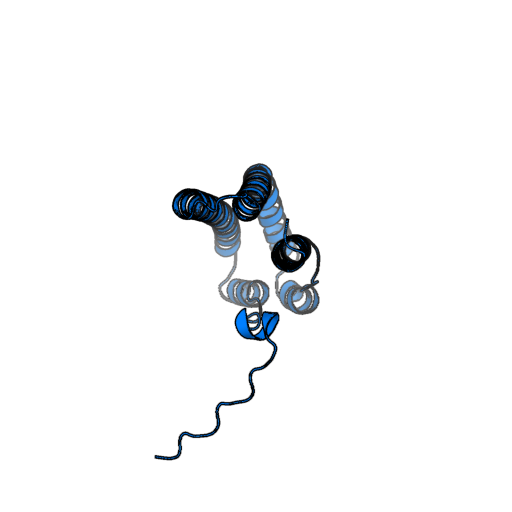ATOM 673 C C . ALA A 1 86 ? -14.275 1.652 24.169 1.00 88.56 86 ALA A C 1
ATOM 675 O O . ALA A 1 86 ? -13.617 0.666 24.494 1.00 88.56 86 ALA A O 1
ATOM 676 N N . GLU A 1 87 ? -15.208 2.174 24.976 1.00 85.38 87 GLU A N 1
ATOM 677 C CA . GLU A 1 87 ? -15.489 1.657 26.328 1.00 85.38 87 GLU A CA 1
ATOM 678 C C . GLU A 1 87 ? -15.914 0.179 26.315 1.00 85.38 87 GLU A C 1
ATOM 680 O O . GLU A 1 87 ? -15.570 -0.583 27.217 1.00 85.38 87 GLU A O 1
ATOM 685 N N . GLN A 1 88 ? -16.624 -0.239 25.264 1.00 89.94 88 GLN A N 1
ATOM 686 C CA . GLN A 1 88 ? -16.937 -1.638 24.990 1.00 89.94 88 GLN A CA 1
ATOM 687 C C . GLN A 1 88 ? -16.313 -2.049 23.660 1.00 89.94 88 GLN A C 1
ATOM 689 O O . GLN A 1 88 ? -16.564 -1.433 22.624 1.00 89.94 88 GLN A O 1
ATOM 694 N N . PHE A 1 89 ? -15.514 -3.113 23.697 1.00 91.94 89 PHE A N 1
ATOM 695 C CA . PHE A 1 89 ? -14.857 -3.643 22.512 1.00 91.94 89 PHE A CA 1
ATOM 696 C C . PHE A 1 89 ? -15.791 -4.571 21.727 1.00 91.94 89 PHE A C 1
ATOM 698 O O . PHE A 1 89 ? -16.111 -5.673 22.178 1.00 91.94 89 PHE A O 1
ATOM 705 N N . ASP A 1 90 ? -16.170 -4.146 20.522 1.00 93.31 90 ASP A N 1
ATOM 706 C CA . ASP A 1 90 ? -16.860 -4.990 19.546 1.00 93.31 90 ASP A CA 1
ATOM 707 C C . ASP A 1 90 ? -15.840 -5.709 18.652 1.00 93.31 90 ASP A C 1
ATOM 709 O O . ASP A 1 90 ? -15.257 -5.149 17.715 1.00 93.31 90 ASP A O 1
ATOM 713 N N . LYS A 1 91 ? -15.634 -6.993 18.954 1.00 91.44 91 LYS A N 1
ATOM 714 C CA . LYS A 1 91 ? -14.711 -7.859 18.221 1.00 91.44 91 LYS A CA 1
ATOM 715 C C . LYS A 1 91 ? -15.105 -8.025 16.752 1.00 91.44 91 LYS A C 1
ATOM 717 O O . LYS A 1 91 ? -14.223 -8.037 15.892 1.00 91.44 91 LYS A O 1
ATOM 722 N N . ASP A 1 92 ? -16.388 -8.199 16.455 1.00 94.50 92 ASP A N 1
ATOM 723 C CA . ASP A 1 92 ? -16.836 -8.543 15.105 1.00 94.50 92 ASP A CA 1
ATOM 724 C C . ASP A 1 92 ? -16.779 -7.327 14.184 1.00 94.50 92 ASP A C 1
ATOM 726 O O . ASP A 1 92 ? -16.328 -7.443 13.037 1.00 94.50 92 ASP A O 1
ATOM 730 N N . ALA A 1 93 ? -17.116 -6.148 14.711 1.00 91.12 93 ALA A N 1
ATOM 731 C CA . ALA A 1 93 ? -16.950 -4.885 14.006 1.00 91.12 93 ALA A CA 1
ATOM 732 C C . ALA A 1 93 ? -15.465 -4.591 13.717 1.00 91.12 93 ALA A C 1
ATOM 734 O O . ALA A 1 93 ? -15.112 -4.245 12.586 1.00 91.12 93 ALA A O 1
ATOM 735 N N . TYR A 1 94 ? -14.570 -4.822 14.686 1.00 92.25 94 TYR A N 1
ATOM 736 C CA . TYR A 1 94 ? -13.127 -4.688 14.465 1.00 92.25 94 TYR A CA 1
ATOM 737 C C . TYR A 1 94 ? -12.607 -5.665 13.396 1.00 92.25 94 TYR A C 1
ATOM 739 O O . TYR A 1 94 ? -11.851 -5.277 12.503 1.00 92.25 94 TYR A O 1
ATOM 747 N N . LEU A 1 95 ? -13.025 -6.937 13.436 1.00 92.06 95 LEU A N 1
ATOM 748 C CA . LEU A 1 95 ? -12.626 -7.928 12.430 1.00 92.06 95 LEU A CA 1
ATOM 749 C C . LEU A 1 95 ? -13.153 -7.586 11.030 1.00 92.06 95 LEU A C 1
ATOM 751 O O . LEU A 1 95 ? -12.460 -7.834 10.041 1.00 92.06 95 LEU A O 1
ATOM 755 N N . ALA A 1 96 ? -14.353 -7.012 10.923 1.00 93.44 96 ALA A N 1
ATOM 756 C CA . ALA A 1 96 ? -14.876 -6.511 9.656 1.00 93.44 96 ALA A CA 1
ATOM 757 C C . ALA A 1 96 ? -14.004 -5.374 9.101 1.00 93.44 96 ALA A C 1
ATOM 759 O O . ALA A 1 96 ? -13.611 -5.423 7.932 1.00 93.44 96 ALA A O 1
ATOM 760 N N . GLN A 1 97 ? -13.613 -4.423 9.952 1.00 92.12 97 GLN A N 1
ATOM 761 C CA . GLN A 1 97 ? -12.721 -3.329 9.576 1.00 92.12 97 GLN A CA 1
ATOM 762 C C . GLN A 1 97 ? -11.331 -3.828 9.154 1.00 92.12 97 GLN A C 1
ATOM 764 O O . GLN A 1 97 ? -10.787 -3.396 8.137 1.00 92.12 97 GLN A O 1
ATOM 769 N N . ALA A 1 98 ? -10.771 -4.803 9.874 1.00 88.00 98 ALA A N 1
ATOM 770 C CA . ALA A 1 98 ? -9.491 -5.414 9.526 1.00 88.00 98 ALA A CA 1
ATOM 771 C C . ALA A 1 98 ? -9.533 -6.107 8.150 1.00 88.00 98 ALA A C 1
ATOM 773 O O . ALA A 1 98 ? -8.596 -5.968 7.357 1.00 88.00 98 ALA A O 1
ATOM 774 N N . ARG A 1 99 ? -10.631 -6.807 7.826 1.00 93.44 99 ARG A N 1
ATOM 775 C CA . ARG A 1 99 ? -10.841 -7.404 6.494 1.00 93.44 99 ARG A CA 1
ATOM 776 C C . ARG A 1 99 ? -10.926 -6.341 5.399 1.00 93.44 99 ARG A C 1
ATOM 778 O O . ARG A 1 99 ? -10.342 -6.528 4.333 1.00 93.44 99 ARG A O 1
ATOM 785 N N . HIS A 1 100 ? -11.596 -5.220 5.663 1.00 92.00 100 HIS A N 1
ATOM 786 C CA . HIS A 1 100 ? -11.656 -4.100 4.724 1.00 92.00 100 HIS A CA 1
ATOM 787 C C . HIS A 1 100 ? -10.259 -3.521 4.441 1.00 92.00 100 HIS A C 1
ATOM 789 O O . HIS A 1 100 ? -9.855 -3.406 3.283 1.00 92.00 100 HIS A O 1
ATOM 795 N N . MET A 1 101 ? -9.461 -3.277 5.485 1.00 90.50 101 MET A N 1
ATOM 796 C CA . MET A 1 101 ? -8.069 -2.834 5.337 1.00 90.50 101 MET A CA 1
ATOM 797 C C . MET A 1 101 ? -7.217 -3.832 4.540 1.00 90.50 101 MET A C 1
ATOM 799 O O . MET A 1 101 ? -6.388 -3.431 3.722 1.00 90.50 101 MET A O 1
ATOM 803 N N . GLN A 1 102 ? -7.405 -5.138 4.758 1.00 85.69 102 GLN A N 1
ATOM 804 C CA . GLN A 1 102 ? -6.709 -6.172 3.992 1.00 85.69 102 GLN A CA 1
ATOM 805 C C . GLN A 1 102 ? -7.082 -6.120 2.505 1.00 85.69 102 GLN A C 1
ATOM 807 O O . GLN A 1 102 ? -6.194 -6.220 1.658 1.00 85.69 102 GLN A O 1
ATOM 812 N N . ALA A 1 103 ? -8.361 -5.922 2.180 1.00 92.56 103 ALA A N 1
ATOM 813 C CA . ALA A 1 103 ? -8.813 -5.783 0.800 1.00 92.56 103 ALA A CA 1
ATOM 814 C C . ALA A 1 103 ? -8.173 -4.568 0.105 1.00 92.56 103 ALA A C 1
ATOM 816 O O . ALA A 1 103 ? -7.684 -4.703 -1.015 1.00 92.56 103 ALA A O 1
ATOM 817 N N . LEU A 1 104 ? -8.094 -3.416 0.781 1.00 88.62 104 LEU A N 1
ATOM 818 C CA . LEU A 1 104 ? -7.420 -2.220 0.257 1.00 88.62 104 LEU A CA 1
ATOM 819 C C . LEU A 1 104 ? -5.931 -2.476 -0.009 1.00 88.62 104 LEU A C 1
ATOM 821 O O . LEU A 1 104 ? -5.428 -2.182 -1.092 1.00 88.62 104 LEU A O 1
ATOM 825 N N . ARG A 1 105 ? -5.226 -3.108 0.940 1.00 84.88 105 ARG A N 1
ATOM 826 C CA . ARG A 1 105 ? -3.812 -3.482 0.760 1.00 84.88 105 ARG A CA 1
ATOM 827 C C . ARG A 1 105 ? -3.609 -4.402 -0.440 1.00 84.88 105 ARG A C 1
ATOM 829 O O . ARG A 1 105 ? -2.667 -4.200 -1.198 1.00 84.88 105 ARG A O 1
ATOM 836 N N . LEU A 1 106 ? -4.482 -5.394 -0.626 1.00 86.56 106 LEU A N 1
ATOM 837 C CA . LEU A 1 106 ? -4.414 -6.297 -1.776 1.00 86.56 106 LEU A CA 1
ATOM 838 C C . LEU A 1 106 ? -4.596 -5.550 -3.100 1.00 86.56 106 LEU A C 1
ATOM 840 O O . LEU A 1 106 ? -3.893 -5.855 -4.058 1.00 86.56 106 LEU A O 1
ATOM 844 N N . GLN A 1 107 ? -5.485 -4.556 -3.152 1.00 89.12 107 GLN A N 1
ATOM 845 C CA . GLN A 1 107 ? -5.667 -3.734 -4.350 1.00 89.12 107 GLN A CA 1
ATOM 846 C C . GLN A 1 107 ? -4.416 -2.911 -4.673 1.00 89.12 107 GLN A C 1
ATOM 848 O O . GLN A 1 107 ? -3.957 -2.938 -5.813 1.00 89.12 107 GLN A O 1
ATOM 853 N N . ILE A 1 108 ? -3.815 -2.259 -3.674 1.00 82.38 108 ILE A N 1
ATOM 854 C CA . ILE A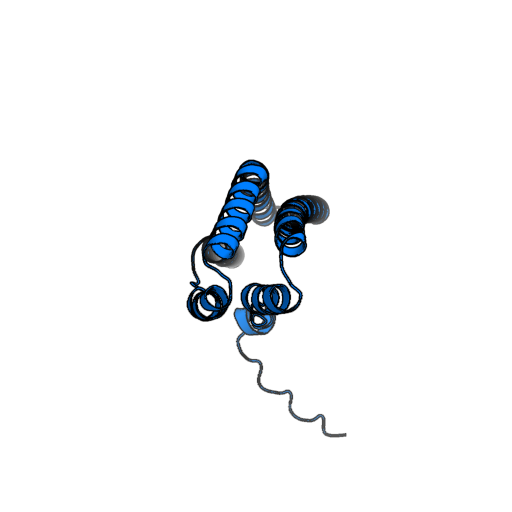 1 108 ? -2.561 -1.508 -3.851 1.00 82.38 108 ILE A CA 1
ATOM 855 C C . ILE A 1 108 ? -1.448 -2.441 -4.353 1.00 82.38 108 ILE A C 1
ATOM 857 O O . ILE A 1 108 ? -0.799 -2.159 -5.360 1.00 82.38 108 ILE A O 1
ATOM 861 N N . MET A 1 109 ? -1.257 -3.595 -3.701 1.00 83.50 109 MET A N 1
ATOM 862 C CA . MET A 1 109 ? -0.236 -4.572 -4.102 1.00 83.50 109 MET A CA 1
ATOM 863 C C . MET A 1 109 ? -0.469 -5.115 -5.510 1.00 83.50 109 MET A C 1
ATOM 865 O O . MET A 1 109 ? 0.492 -5.329 -6.251 1.00 83.50 109 MET A O 1
ATOM 869 N N . ARG A 1 110 ? -1.731 -5.316 -5.901 1.00 87.06 110 ARG A N 1
ATOM 870 C CA . ARG A 1 110 ? -2.090 -5.740 -7.253 1.00 87.06 110 ARG A CA 1
ATOM 871 C C . ARG A 1 110 ? -1.663 -4.704 -8.292 1.00 87.06 110 ARG A C 1
ATOM 873 O O . ARG A 1 110 ? -0.995 -5.087 -9.243 1.00 87.06 110 ARG A O 1
ATOM 880 N N . ARG A 1 111 ? -1.966 -3.419 -8.086 1.00 84.25 111 ARG A N 1
ATOM 881 C CA . ARG A 1 111 ? -1.568 -2.337 -9.009 1.00 84.25 111 ARG A CA 1
ATOM 882 C C . ARG A 1 111 ? -0.055 -2.226 -9.159 1.00 84.25 111 ARG A C 1
ATOM 884 O O . ARG A 1 111 ? 0.449 -2.149 -10.273 1.00 84.25 111 ARG A O 1
ATOM 891 N N . MET A 1 112 ? 0.671 -2.315 -8.048 1.00 81.31 112 MET A N 1
ATOM 892 C CA . MET A 1 112 ? 2.135 -2.335 -8.071 1.00 81.31 112 MET A CA 1
ATOM 893 C C . MET A 1 112 ? 2.678 -3.555 -8.826 1.00 81.31 112 MET A C 1
ATOM 895 O O . MET A 1 112 ? 3.627 -3.439 -9.597 1.00 81.31 112 MET A O 1
ATOM 899 N N . SER A 1 113 ? 2.066 -4.727 -8.636 1.00 82.62 113 SER A N 1
ATOM 900 C CA . SER A 1 113 ? 2.473 -5.959 -9.324 1.00 82.62 113 SER A CA 1
ATOM 901 C C . SER A 1 113 ? 2.185 -5.906 -10.827 1.00 82.62 113 SER A C 1
ATOM 903 O O . SER A 1 113 ? 3.010 -6.365 -11.610 1.00 82.62 113 SER A O 1
ATOM 905 N N . GLU A 1 114 ? 1.047 -5.329 -11.228 1.00 86.75 114 GLU A N 1
ATOM 906 C CA . GLU A 1 114 ? 0.691 -5.076 -12.630 1.00 86.75 114 GLU A CA 1
ATOM 907 C C . GLU A 1 114 ? 1.733 -4.153 -13.288 1.00 86.75 114 GLU A C 1
ATOM 909 O O . GLU A 1 114 ? 2.314 -4.528 -14.305 1.00 86.75 114 GLU A O 1
ATOM 914 N N . ALA A 1 115 ? 2.085 -3.034 -12.644 1.00 82.00 115 ALA A N 1
ATOM 915 C CA . ALA A 1 115 ? 3.119 -2.122 -13.138 1.00 82.00 115 ALA A CA 1
ATOM 916 C C . ALA A 1 115 ? 4.493 -2.805 -13.275 1.00 82.00 115 ALA A C 1
ATOM 918 O O . ALA A 1 115 ? 5.158 -2.688 -14.302 1.00 82.00 115 ALA A O 1
ATOM 919 N N . VAL A 1 116 ? 4.921 -3.584 -12.275 1.00 83.50 116 VAL A N 1
ATOM 920 C CA . VAL A 1 116 ? 6.180 -4.347 -12.358 1.00 83.50 116 VAL A CA 1
ATOM 921 C C . VAL A 1 116 ? 6.143 -5.369 -13.500 1.00 83.50 116 VAL A C 1
ATOM 923 O O . VAL A 1 116 ? 7.153 -5.547 -14.185 1.00 83.50 116 VAL A O 1
ATOM 926 N N . ALA A 1 117 ? 5.007 -6.033 -13.728 1.00 85.69 117 ALA A N 1
ATOM 927 C CA . ALA A 1 117 ? 4.853 -7.008 -14.805 1.00 85.69 117 ALA A CA 1
ATOM 928 C C . ALA A 1 117 ? 4.972 -6.362 -16.197 1.00 85.69 117 ALA A C 1
ATOM 930 O O . ALA A 1 117 ? 5.652 -6.916 -17.064 1.00 85.69 117 ALA A O 1
ATOM 931 N N . GLU A 1 118 ? 4.385 -5.179 -16.395 1.00 87.62 118 GLU A N 1
ATOM 932 C CA . GLU A 1 118 ? 4.491 -4.409 -17.645 1.00 87.62 118 GLU A CA 1
ATOM 933 C C . GLU A 1 118 ? 5.939 -4.034 -17.978 1.00 87.62 118 GLU A C 1
ATOM 935 O O . GLU A 1 118 ? 6.369 -4.118 -19.132 1.00 87.62 118 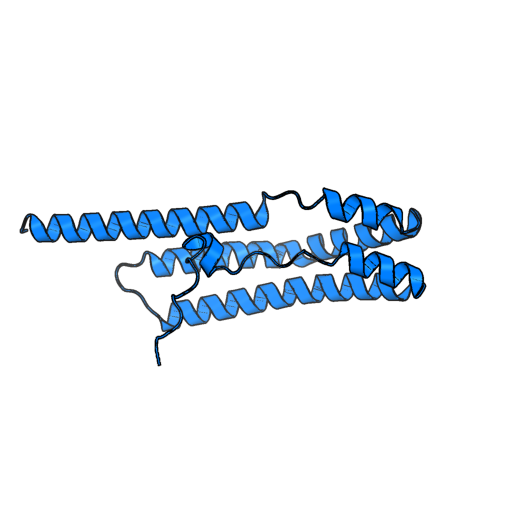GLU A O 1
ATOM 940 N N . VAL A 1 119 ? 6.721 -3.674 -16.960 1.00 84.12 119 VAL A N 1
ATOM 941 C CA . VAL A 1 119 ? 8.148 -3.384 -17.127 1.00 84.12 119 VAL A CA 1
ATOM 942 C C . VAL A 1 119 ? 8.934 -4.661 -17.393 1.00 84.12 119 VAL A C 1
ATOM 944 O O . VAL A 1 119 ? 9.727 -4.714 -18.331 1.00 84.12 119 VAL A O 1
ATOM 947 N N . ALA A 1 120 ? 8.692 -5.720 -16.617 1.00 85.69 120 ALA A N 1
ATOM 948 C CA . ALA A 1 120 ? 9.396 -6.993 -16.744 1.00 85.69 120 ALA A CA 1
ATOM 949 C C . ALA A 1 120 ? 9.215 -7.655 -18.123 1.00 85.69 120 ALA A C 1
ATOM 951 O O . ALA A 1 120 ? 10.120 -8.363 -18.580 1.00 85.69 120 ALA A O 1
ATOM 952 N N . ALA A 1 121 ? 8.088 -7.408 -18.800 1.00 88.19 121 ALA A N 1
ATOM 953 C CA . ALA A 1 121 ? 7.832 -7.855 -20.169 1.00 88.19 121 ALA A CA 1
ATOM 954 C C . ALA A 1 121 ? 8.806 -7.249 -21.200 1.00 88.19 121 ALA A C 1
ATOM 956 O O . ALA A 1 121 ? 9.055 -7.853 -22.240 1.00 88.19 121 ALA A O 1
ATOM 957 N N . GLN A 1 122 ? 9.394 -6.089 -20.899 1.00 85.88 122 GLN A N 1
ATOM 958 C CA . GLN A 1 122 ? 10.317 -5.356 -21.775 1.00 85.88 122 GLN A CA 1
ATOM 959 C C . GLN A 1 122 ? 11.795 -5.583 -21.429 1.00 85.88 122 GLN A C 1
ATOM 961 O O . GLN A 1 122 ? 12.668 -4.902 -21.979 1.00 85.88 122 GLN A O 1
ATOM 966 N N . LEU A 1 123 ? 12.063 -6.492 -20.489 1.00 84.75 123 LEU A N 1
ATOM 967 C CA . LEU A 1 123 ? 13.394 -6.839 -20.007 1.00 84.75 123 LEU A CA 1
ATOM 968 C C . LEU A 1 123 ? 13.829 -8.201 -20.550 1.00 84.75 123 LEU A C 1
ATOM 970 O O . LEU A 1 123 ? 13.038 -9.140 -20.673 1.00 84.75 123 LEU A O 1
ATOM 974 N N . THR A 1 124 ? 15.123 -8.344 -20.799 1.00 85.88 124 THR A N 1
ATOM 975 C CA . THR A 1 124 ? 15.779 -9.631 -21.031 1.00 85.88 124 THR A CA 1
ATOM 976 C C . THR A 1 124 ? 15.766 -10.491 -19.755 1.00 85.88 124 THR A C 1
ATOM 978 O O . THR A 1 124 ? 15.572 -9.984 -18.644 1.00 85.88 124 THR A O 1
ATOM 981 N N . PRO A 1 125 ? 15.999 -11.814 -19.853 1.00 85.88 125 PRO A N 1
ATOM 982 C CA . PRO A 1 125 ? 16.105 -12.676 -18.673 1.00 85.88 125 PRO A CA 1
ATOM 983 C C . PRO 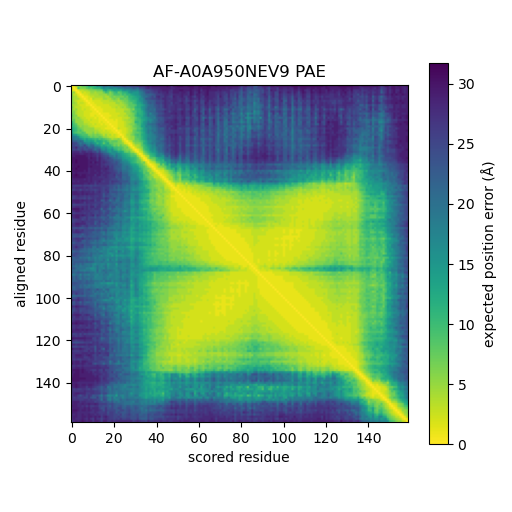A 1 125 ? 17.157 -12.211 -17.651 1.00 85.88 125 PRO A C 1
ATOM 985 O O . PRO A 1 125 ? 16.926 -12.314 -16.447 1.00 85.88 125 PRO A O 1
ATOM 988 N N . GLN A 1 126 ? 18.286 -11.670 -18.120 1.00 78.62 126 GLN A N 1
ATOM 989 C CA . GLN A 1 126 ? 19.355 -11.156 -17.262 1.00 78.62 126 GLN A CA 1
ATOM 990 C C . GLN A 1 126 ? 18.918 -9.891 -16.509 1.00 78.62 126 GLN A C 1
ATOM 992 O O . GLN A 1 126 ? 19.134 -9.784 -15.303 1.00 78.62 126 GLN A O 1
ATOM 997 N N . GLU A 1 127 ? 18.235 -8.969 -17.187 1.00 81.75 127 GLU A N 1
ATOM 998 C CA . GLU A 1 127 ? 17.697 -7.750 -16.573 1.00 81.75 127 GLU A CA 1
ATOM 999 C C . GLU A 1 127 ? 16.566 -8.056 -15.579 1.00 81.75 127 GLU A C 1
ATOM 1001 O O . GLU A 1 127 ? 16.489 -7.438 -14.518 1.00 81.75 127 GLU A O 1
ATOM 1006 N N . ARG A 1 128 ? 15.730 -9.074 -15.837 1.00 81.88 128 ARG A N 1
ATOM 1007 C CA . ARG A 1 128 ? 14.748 -9.546 -14.843 1.00 81.88 128 ARG A CA 1
ATOM 1008 C C . ARG A 1 128 ? 15.412 -10.095 -13.579 1.00 81.88 128 ARG A C 1
ATOM 1010 O O . ARG A 1 128 ? 14.890 -9.896 -12.486 1.00 81.88 128 ARG A O 1
ATOM 1017 N N . ALA A 1 129 ? 16.566 -10.753 -13.692 1.00 80.00 129 ALA A N 1
ATOM 1018 C CA . ALA A 1 129 ? 17.305 -11.221 -12.520 1.00 80.00 129 ALA A CA 1
ATOM 1019 C C . ALA A 1 129 ? 17.846 -10.054 -11.673 1.00 80.00 129 ALA A C 1
ATOM 1021 O O . ALA A 1 129 ? 17.861 -10.148 -10.445 1.00 80.00 129 ALA A O 1
ATOM 1022 N N . ALA A 1 130 ? 18.250 -8.952 -12.307 1.00 73.44 130 ALA A N 1
ATOM 1023 C CA . ALA A 1 130 ? 18.610 -7.714 -11.617 1.00 73.44 130 ALA A CA 1
ATOM 1024 C C . ALA A 1 130 ? 17.391 -7.067 -10.932 1.00 73.44 130 ALA A C 1
ATOM 1026 O O . ALA A 1 130 ? 17.464 -6.704 -9.756 1.00 73.44 130 ALA A O 1
ATOM 1027 N N . LEU A 1 131 ? 16.242 -7.033 -11.617 1.00 75.50 131 LEU A N 1
ATOM 1028 C CA . LEU A 1 131 ? 14.974 -6.556 -11.057 1.00 75.50 131 LEU A CA 1
ATOM 1029 C C . LEU A 1 131 ? 14.569 -7.332 -9.790 1.00 75.50 131 LEU A C 1
ATOM 1031 O O . LEU A 1 131 ? 14.206 -6.726 -8.784 1.00 75.50 131 LEU A O 1
ATOM 1035 N N . VAL A 1 132 ? 14.687 -8.665 -9.795 1.00 77.50 132 VAL A N 1
ATOM 1036 C CA . VAL A 1 132 ? 14.395 -9.505 -8.617 1.00 77.50 132 VAL A CA 1
ATOM 1037 C C . VAL A 1 132 ? 15.265 -9.120 -7.422 1.00 77.50 132 VAL A C 1
ATOM 1039 O O . VAL A 1 132 ? 14.748 -8.993 -6.315 1.00 77.50 132 VAL A O 1
ATOM 1042 N N . ARG A 1 133 ? 16.568 -8.886 -7.625 1.00 71.25 133 ARG A N 1
ATOM 1043 C CA . ARG A 1 133 ? 17.483 -8.479 -6.541 1.00 71.25 133 ARG A CA 1
ATOM 1044 C C . ARG A 1 133 ? 17.105 -7.125 -5.946 1.00 71.25 133 ARG A C 1
ATOM 1046 O O . ARG A 1 133 ? 17.252 -6.937 -4.745 1.00 71.25 133 ARG A O 1
ATOM 1053 N N . MET A 1 134 ? 16.589 -6.214 -6.769 1.00 66.69 134 MET A N 1
ATOM 1054 C CA . MET A 1 134 ? 16.122 -4.899 -6.330 1.00 66.69 134 MET A CA 1
ATOM 1055 C C . MET A 1 134 ? 14.810 -4.977 -5.527 1.00 66.69 134 MET A C 1
ATOM 1057 O O . MET A 1 134 ? 14.635 -4.243 -4.554 1.00 66.69 134 MET A O 1
ATOM 1061 N N . LEU A 1 135 ? 13.888 -5.859 -5.926 1.00 67.44 135 LEU A N 1
ATOM 1062 C CA . LEU A 1 135 ? 12.596 -6.055 -5.255 1.00 67.44 135 LEU A CA 1
ATOM 1063 C C . LEU A 1 135 ? 12.704 -6.895 -3.975 1.00 67.44 135 LEU A C 1
ATOM 1065 O O . LEU A 1 135 ? 11.812 -6.851 -3.126 1.00 67.44 135 LEU A O 1
ATOM 1069 N N . HIS A 1 136 ? 13.782 -7.662 -3.818 1.00 65.25 136 HIS A N 1
ATOM 1070 C CA . HIS A 1 136 ? 13.973 -8.517 -2.658 1.00 65.25 136 HIS A CA 1
ATOM 1071 C C . HIS A 1 136 ? 14.243 -7.678 -1.401 1.00 65.25 136 HIS A C 1
ATOM 1073 O O . HIS A 1 136 ? 15.361 -7.236 -1.134 1.00 65.25 136 HIS A O 1
ATOM 1079 N N . ARG A 1 137 ? 13.212 -7.484 -0.574 1.00 55.78 137 ARG A N 1
ATOM 1080 C CA . ARG A 1 137 ? 13.386 -6.977 0.789 1.00 55.78 137 ARG A CA 1
ATOM 1081 C C . ARG A 1 137 ? 14.023 -8.095 1.627 1.00 55.78 137 ARG A C 1
ATOM 1083 O O . ARG A 1 137 ? 13.486 -9.205 1.626 1.00 55.78 137 ARG A O 1
ATOM 1090 N N . PRO A 1 138 ? 15.143 -7.867 2.340 1.00 54.00 138 PRO A N 1
ATOM 1091 C CA . PRO A 1 138 ? 15.606 -8.845 3.318 1.00 54.00 138 PRO A CA 1
ATOM 1092 C C . PRO A 1 138 ? 14.469 -9.100 4.320 1.00 54.00 138 PRO A C 1
ATOM 1094 O O . PRO A 1 138 ? 13.778 -8.142 4.687 1.00 54.00 138 PRO A O 1
ATOM 1097 N N . PRO A 1 139 ? 14.223 -10.361 4.723 1.00 49.78 139 PRO A N 1
ATOM 1098 C CA . PRO A 1 139 ? 13.106 -10.681 5.598 1.00 49.78 139 PRO A CA 1
ATOM 1099 C C . PRO A 1 139 ? 13.203 -9.824 6.856 1.00 49.78 139 PRO A C 1
ATOM 1101 O O . PRO A 1 139 ? 14.219 -9.824 7.556 1.00 49.78 139 PRO A O 1
ATOM 1104 N N . GLU A 1 140 ? 12.159 -9.040 7.123 1.00 55.53 140 GLU A N 1
ATOM 1105 C CA . GLU A 1 140 ? 12.087 -8.320 8.384 1.00 55.53 140 GLU A CA 1
ATOM 1106 C C . GLU A 1 140 ? 12.053 -9.337 9.522 1.00 55.53 140 GLU A C 1
ATOM 1108 O O . GLU A 1 140 ? 11.413 -10.386 9.406 1.00 55.53 140 GLU A O 1
ATOM 1113 N N . ARG A 1 141 ? 12.717 -9.021 10.641 1.00 60.75 141 ARG A N 1
ATOM 1114 C CA . ARG A 1 141 ? 12.651 -9.866 11.838 1.00 60.75 141 ARG A CA 1
ATOM 1115 C C . ARG A 1 141 ? 11.184 -10.161 12.184 1.00 60.75 141 ARG A C 1
ATOM 1117 O O . ARG A 1 141 ? 10.343 -9.256 12.042 1.00 60.75 141 ARG A O 1
ATOM 1124 N N . PRO A 1 142 ? 10.853 -11.387 12.624 1.00 64.38 142 PRO A N 1
ATOM 1125 C CA . PRO A 1 142 ? 9.489 -11.735 12.996 1.00 64.38 142 PRO A CA 1
ATOM 1126 C C . PRO A 1 142 ? 8.925 -10.715 13.990 1.00 64.38 142 PRO A C 1
ATOM 1128 O O . PRO A 1 142 ? 9.650 -10.160 14.819 1.00 64.38 142 PRO A O 1
ATOM 1131 N N . LEU A 1 143 ? 7.625 -10.425 13.875 1.00 57.50 143 LEU A N 1
ATOM 1132 C CA . LEU A 1 143 ? 6.958 -9.394 14.680 1.00 57.50 143 LEU A CA 1
ATOM 1133 C C . LEU A 1 143 ? 7.177 -9.617 16.185 1.00 57.50 143 LEU A C 1
ATOM 1135 O O . LEU A 1 143 ? 7.387 -8.660 16.927 1.00 57.50 143 LEU A O 1
ATOM 1139 N N . SER A 1 144 ? 7.206 -10.882 16.610 1.00 60.00 144 SER A N 1
ATOM 1140 C CA . SER A 1 144 ? 7.509 -11.285 17.983 1.00 60.00 144 SER A CA 1
ATOM 1141 C C . SER A 1 144 ? 8.879 -10.789 18.455 1.00 60.00 144 SER A C 1
ATOM 1143 O O . SER A 1 144 ? 8.974 -10.183 19.515 1.00 60.00 144 SER A O 1
ATOM 1145 N N . GLU A 1 145 ? 9.927 -10.965 17.653 1.00 67.00 145 GLU A N 1
ATOM 1146 C CA . GLU A 1 145 ? 11.292 -10.544 17.998 1.00 67.00 145 GLU A CA 1
ATOM 1147 C C . GLU A 1 145 ? 11.431 -9.013 18.037 1.00 67.00 145 GLU A C 1
ATOM 1149 O O . GLU A 1 145 ? 12.249 -8.472 18.779 1.00 67.00 145 GLU A O 1
ATOM 1154 N N . ARG A 1 146 ? 10.612 -8.290 17.262 1.00 60.50 146 ARG A N 1
ATOM 1155 C CA . ARG A 1 146 ? 10.584 -6.818 17.260 1.00 60.50 146 ARG A CA 1
ATOM 1156 C C . ARG A 1 146 ? 9.880 -6.222 18.473 1.00 60.50 146 ARG A C 1
ATOM 1158 O O . ARG A 1 146 ? 10.313 -5.183 18.959 1.00 60.50 146 ARG A O 1
ATOM 1165 N N . LEU A 1 147 ? 8.790 -6.842 18.920 1.00 61.44 147 LEU A N 1
ATOM 1166 C CA . LEU A 1 147 ? 7.979 -6.340 20.031 1.00 61.44 147 LEU A CA 1
ATOM 1167 C C . LEU A 1 147 ? 8.504 -6.799 21.392 1.00 61.44 147 LEU A C 1
ATOM 1169 O O . LEU A 1 147 ? 8.453 -6.038 22.353 1.00 61.44 147 LEU A O 1
ATOM 1173 N N . PHE A 1 148 ? 9.020 -8.024 21.466 1.00 68.62 148 PHE A N 1
ATOM 1174 C CA . PHE A 1 148 ? 9.386 -8.672 22.727 1.00 68.62 148 PHE A CA 1
ATOM 1175 C C . PHE A 1 148 ? 10.894 -8.920 22.864 1.00 68.62 148 PHE A C 1
ATOM 1177 O O . PHE A 1 148 ? 11.337 -9.509 23.847 1.00 68.62 148 PHE A O 1
ATOM 1184 N N . GLY A 1 149 ? 11.695 -8.455 21.899 1.00 67.75 149 GLY A N 1
ATOM 1185 C CA . GLY A 1 149 ? 13.127 -8.733 21.840 1.00 67.75 149 GLY A CA 1
ATOM 1186 C C . GLY A 1 149 ? 13.422 -10.195 21.491 1.00 67.75 149 GLY A C 1
ATOM 1187 O O . GLY A 1 149 ? 12.524 -11.017 21.303 1.00 67.75 149 GLY A O 1
ATOM 1188 N N . ARG A 1 150 ? 14.709 -10.541 21.382 1.00 66.50 150 ARG A N 1
ATOM 1189 C CA . ARG A 1 150 ? 15.119 -11.943 21.232 1.00 66.50 150 ARG A CA 1
ATOM 1190 C C . ARG A 1 150 ? 14.716 -12.718 22.475 1.00 66.50 150 ARG A C 1
ATOM 1192 O O . ARG A 1 150 ? 15.273 -12.490 23.545 1.00 66.50 150 ARG A O 1
ATOM 1199 N N . GLN A 1 151 ? 13.821 -13.683 22.311 1.00 61.75 151 GLN A N 1
ATOM 1200 C CA . GLN A 1 151 ? 13.640 -14.705 23.325 1.00 61.75 151 GLN A CA 1
ATOM 1201 C C . GLN A 1 151 ? 14.878 -15.620 23.274 1.00 61.75 151 GLN A C 1
ATOM 1203 O O . GLN A 1 151 ? 15.205 -16.112 22.188 1.00 61.75 151 GLN A O 1
ATOM 1208 N N . PRO A 1 152 ? 15.624 -15.800 24.380 1.00 60.94 152 PRO A N 1
ATOM 1209 C CA . PRO A 1 152 ? 16.742 -16.734 24.396 1.00 60.94 152 PRO A CA 1
ATOM 1210 C C . PRO A 1 152 ? 16.239 -18.136 24.017 1.00 60.94 152 PRO A C 1
ATOM 1212 O O . PRO A 1 152 ? 15.072 -18.451 24.280 1.00 60.94 152 PRO A O 1
ATOM 1215 N N . PRO A 1 153 ? 17.072 -18.966 23.362 1.00 70.94 153 PRO A N 1
ATOM 1216 C CA . PRO A 1 153 ? 16.670 -20.310 22.968 1.00 70.94 153 PRO A CA 1
ATOM 1217 C C . PRO A 1 153 ? 16.120 -21.052 24.187 1.00 70.94 153 PRO A C 1
ATOM 1219 O O . PRO A 1 153 ? 16.726 -21.014 25.261 1.00 70.94 153 PRO A O 1
ATOM 1222 N N . ARG A 1 154 ? 14.953 -21.692 24.027 1.00 69.44 154 ARG A N 1
ATOM 1223 C CA . ARG A 1 154 ? 14.396 -22.551 25.077 1.00 69.44 154 ARG A CA 1
ATOM 1224 C C . ARG A 1 154 ? 15.464 -23.589 25.445 1.00 69.44 154 ARG A C 1
ATOM 1226 O O . ARG A 1 154 ? 16.035 -24.175 24.519 1.00 69.44 154 ARG A O 1
ATOM 1233 N N . PRO A 1 155 ? 15.765 -23.789 26.741 1.00 72.25 155 PRO A N 1
ATOM 1234 C CA . PRO A 1 155 ? 16.682 -24.844 27.141 1.00 72.25 155 PRO A CA 1
ATOM 1235 C C . PRO A 1 155 ? 16.163 -26.176 26.582 1.00 72.25 155 PRO A C 1
ATOM 1237 O O . PRO A 1 155 ? 14.942 -26.343 26.478 1.00 72.25 155 PRO A O 1
ATOM 1240 N N . PRO A 1 156 ? 17.058 -27.082 26.153 1.00 73.69 156 PRO A N 1
ATOM 1241 C CA . PRO A 1 156 ? 16.640 -28.391 25.679 1.00 73.69 156 PRO A CA 1
ATOM 1242 C C . PRO A 1 156 ? 15.783 -29.042 26.764 1.00 73.69 156 PRO A C 1
ATOM 1244 O O . PRO A 1 156 ? 16.182 -29.082 27.925 1.00 73.69 156 PRO A O 1
ATOM 1247 N N . GLU A 1 157 ? 14.583 -29.485 26.388 1.00 71.62 157 GLU A N 1
ATOM 1248 C CA . GLU A 1 157 ? 13.753 -30.293 27.275 1.00 71.62 157 GLU A CA 1
ATOM 1249 C C . GLU A 1 157 ? 14.542 -31.566 27.576 1.00 71.62 157 GLU A C 1
ATOM 1251 O O . GLU A 1 157 ? 14.775 -32.381 26.679 1.00 71.62 157 GLU A O 1
ATOM 1256 N N . GLU A 1 158 ? 15.022 -31.683 28.815 1.00 62.25 158 GLU A N 1
ATOM 1257 C CA . GLU A 1 158 ? 15.584 -32.924 29.333 1.00 62.25 158 GLU A CA 1
ATOM 1258 C C . GLU A 1 158 ? 14.474 -33.978 29.244 1.00 62.25 158 GLU A C 1
ATOM 1260 O O . GLU A 1 158 ? 13.461 -33.898 29.941 1.00 62.25 158 GLU A O 1
ATOM 1265 N N . ARG A 1 159 ? 14.628 -34.889 28.281 1.00 64.56 159 ARG A N 1
ATOM 1266 C CA . ARG A 1 159 ? 13.806 -36.089 28.128 1.00 64.56 159 ARG A CA 1
ATOM 1267 C C . ARG A 1 159 ? 14.365 -37.211 28.980 1.00 64.56 159 ARG A C 1
ATOM 1269 O O . ARG A 1 159 ? 15.609 -37.343 28.998 1.00 64.56 159 ARG A O 1
#

pLDDT: mean 74.49, std 15.38, range [37.0, 94.5]

Foldseek 3Di:
DDVVVVVVVVVVLVVLVVVLVVLVVVVCCVPDDDDPVPQLVVLLVQDDPVLSVLLVVLQVVLCVVLVVLVVVLVVLSVVLSVLSVDPDHDPVVSVVSVVVSVVSVVVSVVSNVVSVVVSVVVDDPSNVVSVCSNPDDPDDDPPCCVPPNDDPPDPPPPD

Nearest PDB structures (foldseek):
  3lay-assembly1_J  TM=8.102E-01  e=6.308E-01  Salmonella enterica subsp. enterica serovar Typhimurium
  3jbk-assembly1_M  TM=5.057E-01  e=1.364E+00  Homo sapiens
  1ls4-assembly1_A  TM=2.436E-01  e=2.006E+00  Locusta migratoria
  5l3c-assembly1_A  TM=3.472E-01  e=9.910E+00  Homo sapiens
  1i4d-assembly1_A  TM=2.327E-01  e=7.524E+00  Homo sapiens

Solvent-accessible surface area (backbone atoms only — not comparable to full-atom values): 9193 Å² total; per-residue (Å²): 132,59,70,67,61,53,50,52,51,52,51,50,51,52,50,50,53,51,51,50,50,51,52,53,53,47,53,53,34,76,76,70,62,75,89,65,59,72,65,35,50,65,31,51,71,67,40,58,69,70,59,47,49,52,45,52,51,38,50,52,48,36,49,61,78,30,43,66,52,50,51,52,40,51,52,49,49,55,50,48,52,52,47,70,71,38,97,67,75,55,65,68,64,46,53,51,49,52,51,50,44,50,53,42,52,51,53,47,52,47,46,50,49,53,37,51,49,63,48,50,72,79,43,54,75,70,48,44,55,34,49,50,58,43,69,58,70,76,82,72,77,56,68,63,45,71,76,70,42,81,75,74,80,78,74,80,79,87,124

Sequence (159 aa):
MSPALKWIFTLSLVLNLLLAGIIAGQAGRCLFTHSPYRHQREALETLPEDKRQLLKDALNQAERDTGELHEQLSDAGKQASRMLEAEQFDKDAYLAQARHMQALRLQIMRRMSEAVAEVAAQLTPQERAALVRMLHRPPERPLSERLFGRQPPRPPEER

Radius of gyration: 22.02 Å; Cα contacts (8 Å, |Δi|>4): 67; chains: 1; bounding box: 41×44×68 Å

Secondary structure (DSSP, 8-state):
--HHHHHHHHHHHHHHHHHHHHHHHHHHHHHH----HHHHHHHHTTS-HHHHHHHHHHHHHHHHHTHHHHHHHHHHHHHHHHHHHSSS--HHHHHHHHHHHHHHHHHHHHHHHHHHHHHHTTS-HHHHHHHHHHH-PPPPPPHHHHHH-PPPPPPP---

Mean predicted aligned error: 13.94 Å